Protein AF-A0A2I0FF24-F1 (afdb_monomer_lite)

Foldseek 3Di:
DADDDPFAWDFQQKAQDPVCVVVLQVVCQVFKDALPFGWHWDQDPSRKIWTAGPVRDTQKIKDWTWDGDPSGTDIDIDMDGPAQMDGDDDCPPDQWHDDPQKIWGWTFIWIAGPVGDIDPGTDTDIDIDRHKDDWDFAPQPDDDDDPVPQVPHDDDGDGDTDCIRHDDDDD

Sequence (171 aa):
MIQAGEDRLVPDSIVIDPALQAALIAELQAELTSGGEALTFTVDGSGNLIGTLPSGVVAVTVSLSGEQQGQDVKVMVTITQNVPLDHNGTSDGGYVTFEGDNVHINVPVQATDTDGDDLDAPANVDITITDGANLSFGTDSGVTINESTDENKAIEGQIPLNVGSDEIASI

Radius of gyration: 23.04 Å; chains: 1; bounding box: 71×34×56 Å

pLDDT: mean 71.57, std 15.58, range [35.88, 94.12]

Structure (mmCIF, N/CA/C/O backbone):
data_AF-A0A2I0FF24-F1
#
_entry.id   AF-A0A2I0FF24-F1
#
loop_
_atom_site.group_PDB
_atom_site.id
_atom_site.type_symbol
_atom_site.label_atom_id
_atom_site.label_alt_id
_atom_site.label_comp_id
_atom_site.label_asym_id
_atom_site.label_entity_id
_atom_site.label_seq_id
_atom_site.pdbx_PDB_ins_code
_atom_site.Cartn_x
_atom_site.Cartn_y
_atom_site.Cartn_z
_atom_site.occupancy
_atom_site.B_iso_or_equiv
_atom_site.auth_seq_id
_atom_site.auth_comp_id
_atom_site.auth_asym_id
_atom_site.auth_atom_id
_atom_site.pdbx_PDB_model_num
ATOM 1 N N . MET A 1 1 ? 6.032 5.155 -13.859 1.00 61.47 1 MET A N 1
ATOM 2 C CA . MET A 1 1 ? 6.764 4.431 -14.923 1.00 61.47 1 MET A CA 1
ATOM 3 C C . MET A 1 1 ? 8.202 4.360 -14.474 1.00 61.47 1 MET A C 1
ATOM 5 O O . MET A 1 1 ? 8.694 5.377 -14.001 1.00 61.47 1 MET A O 1
ATOM 9 N N . ILE A 1 2 ? 8.818 3.187 -14.558 1.00 68.75 2 ILE A N 1
ATOM 10 C CA . ILE A 1 2 ? 10.237 2.999 -14.267 1.00 68.75 2 ILE A CA 1
ATOM 11 C C . ILE A 1 2 ? 10.975 3.062 -15.598 1.00 68.75 2 ILE A C 1
ATOM 13 O O . ILE A 1 2 ? 10.619 2.334 -16.527 1.00 68.75 2 ILE A O 1
ATOM 17 N N . GLN A 1 3 ? 11.946 3.966 -15.691 1.00 69.75 3 GLN A N 1
ATOM 18 C CA . GLN A 1 3 ? 12.759 4.121 -16.891 1.00 69.75 3 GLN A CA 1
ATOM 19 C C . GLN A 1 3 ? 13.904 3.119 -16.876 1.00 69.75 3 GLN A C 1
ATOM 21 O O . GLN A 1 3 ? 14.564 2.954 -15.851 1.00 69.75 3 GLN A O 1
ATOM 26 N N . ALA A 1 4 ? 14.123 2.469 -18.013 1.00 65.12 4 ALA A N 1
ATOM 27 C CA . ALA A 1 4 ? 15.299 1.644 -18.226 1.00 65.12 4 ALA A CA 1
ATOM 28 C C . ALA A 1 4 ? 16.573 2.498 -18.245 1.00 65.12 4 ALA A C 1
ATOM 30 O O . ALA A 1 4 ? 16.565 3.632 -18.733 1.00 65.12 4 ALA A O 1
ATOM 31 N N . GLY A 1 5 ? 17.656 1.931 -17.713 1.00 70.00 5 GLY A N 1
ATOM 32 C CA . GLY A 1 5 ? 19.000 2.489 -17.811 1.00 70.00 5 GLY A CA 1
ATOM 33 C C . GLY A 1 5 ? 19.616 2.180 -19.174 1.00 70.00 5 GLY A C 1
ATOM 34 O O . GLY A 1 5 ? 19.176 2.705 -20.199 1.00 70.00 5 GLY A O 1
ATOM 35 N N . GLU A 1 6 ? 20.648 1.337 -19.179 1.00 69.12 6 GLU A N 1
ATOM 36 C CA . GLU A 1 6 ? 21.279 0.861 -20.416 1.00 69.12 6 GLU A CA 1
ATOM 37 C C . GLU A 1 6 ? 20.468 -0.263 -21.079 1.00 69.12 6 GLU A C 1
ATOM 39 O O . GLU A 1 6 ? 20.303 -0.247 -22.303 1.00 69.12 6 GLU A O 1
ATOM 44 N N . ASP A 1 7 ? 19.881 -1.157 -20.278 1.00 73.75 7 ASP A N 1
ATOM 45 C CA . ASP A 1 7 ? 19.177 -2.346 -20.748 1.00 73.75 7 ASP A CA 1
ATOM 46 C C . ASP A 1 7 ? 17.677 -2.352 -20.433 1.00 73.75 7 ASP A C 1
ATOM 48 O O . ASP A 1 7 ? 17.155 -1.627 -19.582 1.00 73.75 7 ASP A O 1
ATOM 52 N N . ARG A 1 8 ? 16.938 -3.171 -21.193 1.00 81.69 8 ARG A N 1
ATOM 53 C CA . ARG A 1 8 ? 15.482 -3.279 -21.059 1.00 81.69 8 ARG A CA 1
ATOM 54 C C . ARG A 1 8 ? 15.127 -3.903 -19.712 1.00 81.69 8 ARG A C 1
ATOM 56 O O . ARG A 1 8 ? 15.538 -5.021 -19.422 1.00 81.69 8 ARG A O 1
ATOM 63 N N . LEU A 1 9 ? 14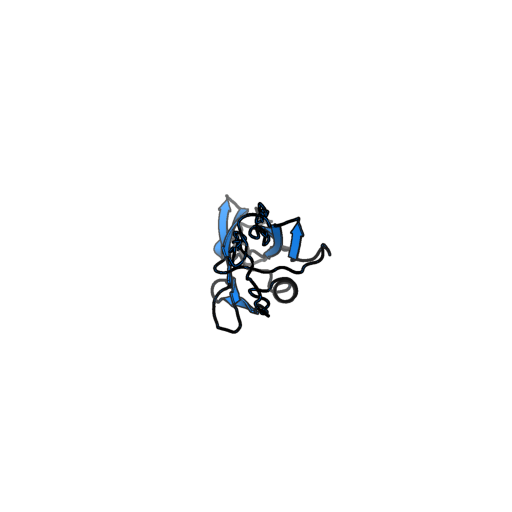.221 -3.258 -18.985 1.00 78.75 9 LEU A N 1
ATOM 64 C CA . LEU A 1 9 ? 13.674 -3.785 -17.739 1.00 78.75 9 LEU A CA 1
ATOM 65 C C . LEU A 1 9 ? 12.766 -4.993 -17.976 1.00 78.75 9 LEU A C 1
ATOM 67 O O . LEU A 1 9 ? 11.959 -5.001 -18.912 1.00 78.75 9 LEU A O 1
ATOM 71 N N . VAL A 1 10 ? 12.871 -5.992 -17.100 1.00 83.00 10 VAL A N 1
ATOM 72 C CA . VAL A 1 10 ? 12.019 -7.184 -17.098 1.00 83.00 10 VAL A CA 1
ATOM 73 C C . VAL A 1 10 ? 10.757 -6.894 -16.270 1.00 83.00 10 VAL A C 1
ATOM 75 O O . VAL A 1 10 ? 10.855 -6.599 -15.087 1.00 83.00 10 VAL A O 1
ATOM 78 N N . PRO A 1 11 ? 9.539 -6.975 -16.832 1.00 76.44 11 PRO A N 1
ATOM 79 C CA . PRO A 1 11 ? 8.320 -6.651 -16.084 1.00 76.44 11 PRO A CA 1
ATOM 80 C C . PRO A 1 11 ? 8.061 -7.573 -14.884 1.00 76.44 11 PRO A C 1
ATOM 82 O O . PRO A 1 11 ? 7.513 -7.136 -13.876 1.00 76.44 11 PRO A O 1
ATOM 85 N N . ASP A 1 12 ? 8.477 -8.835 -14.995 1.00 81.00 12 ASP A N 1
ATOM 86 C CA . ASP A 1 12 ? 8.270 -9.863 -13.971 1.00 81.00 12 ASP A CA 1
ATOM 87 C C . ASP A 1 12 ? 9.320 -9.813 -12.844 1.00 81.00 12 ASP A C 1
ATOM 89 O O . ASP A 1 12 ? 9.218 -10.579 -11.888 1.00 81.00 12 ASP A O 1
ATOM 93 N N . SER A 1 13 ? 10.334 -8.940 -12.940 1.00 82.12 13 SER A N 1
ATOM 94 C CA . SER A 1 13 ? 11.350 -8.757 -11.890 1.00 82.12 13 SER A CA 1
ATOM 95 C C . SER A 1 13 ? 10.967 -7.688 -10.863 1.00 82.12 13 SER A C 1
ATOM 97 O O . SER A 1 13 ? 11.731 -7.441 -9.933 1.00 82.12 13 SER A O 1
ATOM 99 N N . ILE A 1 14 ? 9.792 -7.057 -11.002 1.00 80.62 14 ILE A N 1
ATOM 100 C CA . ILE A 1 14 ? 9.340 -6.039 -10.051 1.00 80.62 14 ILE A CA 1
ATOM 101 C C . ILE A 1 14 ? 9.086 -6.667 -8.688 1.00 80.62 14 ILE A C 1
ATOM 103 O O . ILE A 1 14 ? 8.220 -7.528 -8.530 1.00 80.62 14 ILE A O 1
ATOM 107 N N . VAL A 1 15 ? 9.795 -6.155 -7.692 1.00 83.81 15 VAL A N 1
ATOM 108 C CA . VAL A 1 15 ? 9.656 -6.547 -6.291 1.00 83.81 15 VAL A CA 1
ATOM 109 C C . VAL A 1 15 ? 9.713 -5.317 -5.395 1.00 83.81 15 VAL A C 1
ATOM 111 O O . VAL A 1 15 ? 10.248 -4.277 -5.777 1.00 83.81 15 VAL A O 1
ATOM 114 N N . ILE A 1 16 ? 9.169 -5.427 -4.184 1.00 84.69 16 ILE A N 1
ATOM 115 C CA . ILE A 1 16 ? 9.439 -4.442 -3.130 1.00 84.69 16 ILE A CA 1
ATOM 116 C C . ILE A 1 16 ? 10.934 -4.502 -2.828 1.00 84.69 16 ILE A C 1
ATOM 118 O O . ILE A 1 16 ? 11.475 -5.599 -2.694 1.00 84.69 16 ILE A O 1
ATOM 122 N N . ASP A 1 17 ? 11.587 -3.344 -2.724 1.00 85.31 17 ASP A N 1
ATOM 123 C CA . ASP A 1 17 ? 13.018 -3.268 -2.436 1.00 85.31 17 ASP A CA 1
ATOM 124 C C . ASP A 1 17 ? 13.340 -4.062 -1.151 1.00 85.31 17 ASP A C 1
ATOM 126 O O . ASP A 1 17 ? 12.914 -3.655 -0.062 1.00 85.31 17 ASP A O 1
ATOM 130 N N . PRO A 1 18 ? 14.100 -5.172 -1.232 1.00 84.38 18 PRO A N 1
ATOM 131 C CA . PRO A 1 18 ? 14.398 -6.008 -0.073 1.00 84.38 18 PRO A CA 1
ATOM 132 C C . PRO A 1 18 ? 15.144 -5.267 1.045 1.00 84.38 18 PRO A C 1
ATOM 134 O O . PRO A 1 18 ? 15.034 -5.650 2.213 1.00 84.38 18 PRO A O 1
ATOM 137 N N . ALA A 1 19 ? 15.895 -4.209 0.717 1.00 86.25 19 ALA A N 1
ATOM 138 C CA . ALA A 1 19 ? 16.613 -3.396 1.694 1.00 86.25 19 ALA A CA 1
ATOM 139 C C . ALA A 1 19 ? 15.673 -2.487 2.499 1.00 86.25 19 ALA A C 1
ATOM 141 O O . ALA A 1 19 ? 15.955 -2.185 3.661 1.00 86.25 19 ALA A O 1
ATOM 142 N N . LEU A 1 20 ? 14.552 -2.071 1.904 1.00 85.88 20 LEU A N 1
ATOM 143 C CA . LEU A 1 20 ? 13.587 -1.144 2.505 1.00 85.88 20 LEU A CA 1
ATOM 144 C C . LEU A 1 20 ? 12.296 -1.833 2.966 1.00 85.88 20 LEU A C 1
ATOM 146 O O . LEU A 1 20 ? 11.566 -1.277 3.786 1.00 85.88 20 LEU A O 1
ATOM 150 N N . GLN A 1 21 ? 12.049 -3.070 2.528 1.00 88.31 21 GLN A N 1
ATOM 151 C CA . GLN A 1 21 ? 10.865 -3.864 2.857 1.00 88.31 21 GLN A CA 1
ATOM 152 C C . GLN A 1 21 ? 10.606 -3.945 4.366 1.00 88.31 21 GLN A C 1
ATOM 154 O O . GLN A 1 21 ? 9.472 -3.787 4.809 1.00 88.31 21 GLN A O 1
ATOM 159 N N . ALA A 1 22 ? 11.643 -4.186 5.173 1.00 89.12 22 ALA A N 1
ATOM 160 C CA . ALA A 1 22 ? 11.487 -4.295 6.623 1.00 89.12 22 ALA A CA 1
ATOM 161 C C . ALA A 1 22 ? 11.055 -2.967 7.267 1.00 89.12 22 ALA A C 1
ATOM 163 O O . ALA A 1 22 ? 10.269 -2.978 8.211 1.00 89.12 22 ALA A O 1
ATOM 164 N N . ALA A 1 23 ? 11.546 -1.837 6.749 1.00 88.50 23 ALA A N 1
ATOM 165 C CA . ALA A 1 23 ? 11.169 -0.512 7.227 1.00 88.50 23 ALA A CA 1
ATOM 166 C C . ALA A 1 23 ? 9.728 -0.170 6.822 1.00 88.50 23 ALA A C 1
ATOM 168 O O . ALA A 1 23 ? 8.952 0.251 7.674 1.00 88.50 23 ALA A O 1
ATOM 169 N N . LEU A 1 24 ? 9.351 -0.457 5.571 1.00 87.00 24 LEU A N 1
ATOM 170 C CA . LEU A 1 24 ? 7.977 -0.316 5.084 1.00 87.00 24 LEU A CA 1
ATOM 171 C C . LEU A 1 24 ? 6.992 -1.139 5.931 1.00 87.00 24 LEU A C 1
ATOM 173 O O . LEU A 1 24 ? 5.985 -0.614 6.389 1.00 87.00 24 LEU A O 1
ATOM 177 N N . ILE A 1 25 ? 7.289 -2.421 6.173 1.00 90.69 25 ILE A N 1
ATOM 178 C CA . ILE A 1 25 ? 6.443 -3.304 6.994 1.00 90.69 25 ILE A CA 1
ATOM 179 C C . ILE A 1 25 ? 6.329 -2.780 8.426 1.00 90.69 25 ILE A C 1
ATOM 181 O O . ILE A 1 25 ? 5.233 -2.765 8.982 1.00 90.69 25 ILE A O 1
ATOM 185 N N . ALA A 1 26 ? 7.442 -2.362 9.033 1.00 89.19 26 ALA A N 1
ATOM 186 C CA . ALA A 1 26 ? 7.432 -1.840 10.396 1.00 89.19 26 ALA A CA 1
ATOM 187 C C . ALA A 1 26 ? 6.550 -0.591 10.519 1.00 89.19 26 ALA A C 1
ATOM 189 O O . ALA A 1 26 ? 5.820 -0.464 11.498 1.00 89.19 26 ALA A O 1
ATOM 190 N N . GLU A 1 27 ? 6.593 0.290 9.521 1.00 87.38 27 GLU A N 1
ATOM 191 C CA . GLU A 1 27 ? 5.770 1.494 9.485 1.00 87.38 27 GLU A CA 1
ATOM 192 C C . GLU A 1 27 ? 4.291 1.168 9.258 1.00 87.38 27 GLU A C 1
ATOM 194 O O . GLU A 1 27 ? 3.448 1.591 10.039 1.00 87.38 27 GLU A O 1
ATOM 199 N N . LEU A 1 28 ? 3.962 0.308 8.290 1.00 86.88 28 LEU A N 1
ATOM 200 C CA . LEU A 1 28 ? 2.582 -0.143 8.063 1.00 86.88 28 LEU A CA 1
ATOM 201 C C . LEU A 1 28 ? 1.954 -0.769 9.313 1.00 86.88 28 LEU A C 1
ATOM 203 O O . LEU A 1 28 ? 0.797 -0.510 9.615 1.00 86.88 28 LEU A O 1
ATOM 207 N N . GLN A 1 29 ? 2.716 -1.569 10.059 1.00 89.56 29 GLN A N 1
ATOM 208 C CA . GLN A 1 29 ? 2.248 -2.176 11.308 1.00 89.56 29 GLN A CA 1
ATOM 209 C C . GLN A 1 29 ? 2.091 -1.177 12.461 1.00 89.56 29 GLN A C 1
ATOM 211 O O . GLN A 1 29 ? 1.363 -1.464 13.409 1.00 89.56 29 GLN A O 1
ATOM 216 N N . ALA A 1 30 ? 2.815 -0.057 12.433 1.00 85.25 30 ALA A N 1
ATOM 217 C CA . ALA A 1 30 ? 2.710 0.989 13.446 1.00 85.25 30 ALA A CA 1
ATOM 218 C C . ALA A 1 30 ? 1.537 1.940 13.164 1.00 85.25 30 ALA A C 1
ATOM 220 O O . ALA A 1 30 ? 0.901 2.432 14.096 1.00 85.25 30 ALA A O 1
ATOM 221 N N . GLU A 1 31 ? 1.255 2.173 11.883 1.00 83.19 31 GLU A N 1
ATOM 222 C CA . GLU A 1 31 ? 0.345 3.220 11.422 1.00 83.19 31 GLU A CA 1
ATOM 223 C C . GLU A 1 31 ? -1.051 2.696 11.042 1.00 83.19 31 GLU A C 1
ATOM 225 O O . GLU A 1 31 ? -2.016 3.465 11.073 1.00 83.19 31 GLU A O 1
ATOM 230 N N . LEU A 1 32 ? -1.177 1.400 10.717 1.00 82.75 32 LEU A N 1
ATOM 231 C CA . LEU A 1 32 ? -2.430 0.764 10.299 1.00 82.75 32 LEU A CA 1
ATOM 232 C C . LEU A 1 32 ? -2.883 -0.332 11.270 1.00 82.75 32 LEU A C 1
ATOM 234 O O . LEU A 1 32 ? -2.171 -1.304 11.543 1.00 82.75 32 LEU A O 1
ATOM 238 N N . THR A 1 33 ? -4.128 -0.214 11.716 1.00 85.00 33 THR A N 1
ATOM 239 C CA . THR A 1 33 ? -4.857 -1.219 12.495 1.00 85.00 33 THR A CA 1
ATOM 240 C C . THR A 1 33 ? -6.175 -1.559 11.805 1.00 85.00 33 THR A C 1
ATOM 242 O O . THR A 1 33 ? -6.483 -1.061 10.724 1.00 85.00 33 THR A O 1
ATOM 245 N N . SER A 1 34 ? -6.943 -2.477 12.377 1.00 84.75 34 SER A N 1
ATOM 246 C CA . SER A 1 34 ? -8.303 -2.765 11.927 1.00 84.75 34 SER A CA 1
ATOM 247 C C . SER A 1 34 ? -9.132 -3.236 13.112 1.00 84.75 34 SER A C 1
ATOM 249 O O . SER A 1 34 ? -8.741 -4.190 13.788 1.00 84.75 34 SER A O 1
ATOM 251 N N . GLY A 1 35 ? -10.235 -2.549 13.410 1.00 78.50 35 GLY A N 1
ATOM 252 C CA . GLY A 1 35 ? -11.039 -2.856 14.594 1.00 78.50 35 GLY A CA 1
ATOM 253 C C . GLY A 1 35 ? -10.299 -2.623 15.913 1.00 78.50 35 GLY A C 1
ATOM 254 O O . GLY A 1 35 ? -10.579 -3.286 16.912 1.00 78.50 35 GLY A O 1
ATOM 255 N N . GLY A 1 36 ? -9.293 -1.744 15.916 1.00 80.62 36 GLY A N 1
ATOM 256 C CA . GLY A 1 36 ? -8.373 -1.535 17.037 1.00 80.62 36 GLY A CA 1
ATOM 257 C C . GLY A 1 36 ? -7.335 -2.647 17.239 1.00 80.62 36 GLY A C 1
ATOM 258 O O . GLY A 1 36 ? -6.525 -2.561 18.165 1.00 80.62 36 GLY A O 1
ATOM 259 N N . GLU A 1 37 ? -7.318 -3.674 16.387 1.00 85.44 37 GLU A N 1
ATOM 260 C CA . GLU A 1 37 ? -6.340 -4.760 16.428 1.00 85.44 37 GLU A CA 1
ATOM 261 C C . GLU A 1 37 ? -5.148 -4.459 15.509 1.00 85.44 37 GLU A C 1
ATOM 263 O O . GLU A 1 37 ? -5.292 -3.968 14.386 1.00 85.44 37 GLU A O 1
ATOM 268 N N . ALA A 1 38 ? -3.944 -4.802 15.972 1.00 88.88 38 ALA A N 1
ATOM 269 C CA . ALA A 1 38 ? -2.727 -4.625 15.189 1.00 88.88 38 ALA A CA 1
ATOM 270 C C . ALA A 1 38 ? -2.699 -5.573 13.981 1.00 88.88 38 ALA A C 1
ATOM 272 O O . ALA A 1 38 ? -2.870 -6.790 14.116 1.00 88.88 38 ALA A O 1
ATOM 273 N N . LEU A 1 39 ? -2.416 -5.021 12.804 1.00 90.12 39 LEU A N 1
ATOM 274 C CA . LEU A 1 39 ? -2.192 -5.807 11.599 1.00 90.12 39 LEU A CA 1
ATOM 275 C C . LEU A 1 39 ? -0.759 -6.334 11.569 1.00 90.12 39 LEU A C 1
ATOM 277 O O . LEU A 1 39 ? 0.185 -5.671 11.988 1.00 90.12 39 LEU A O 1
ATOM 281 N N . THR A 1 40 ? -0.587 -7.542 11.043 1.00 94.12 40 THR A N 1
ATOM 282 C CA . THR A 1 40 ? 0.724 -8.095 10.692 1.00 94.12 40 THR A CA 1
ATOM 283 C C . THR A 1 40 ? 0.890 -8.021 9.187 1.00 94.12 40 THR A C 1
ATOM 285 O O . THR A 1 40 ? 0.057 -8.561 8.461 1.00 94.12 40 THR A O 1
ATOM 288 N N . PHE A 1 41 ? 1.958 -7.382 8.719 1.00 93.12 41 PHE A N 1
ATOM 289 C CA . PHE A 1 41 ? 2.238 -7.247 7.294 1.00 93.12 41 PHE A CA 1
ATOM 290 C C . PHE A 1 41 ? 3.346 -8.208 6.871 1.00 93.12 41 PHE A C 1
ATOM 292 O O . PHE A 1 41 ? 4.385 -8.326 7.520 1.00 93.12 41 PHE A O 1
ATOM 299 N N . THR A 1 42 ? 3.129 -8.906 5.762 1.00 92.62 42 THR A N 1
ATOM 300 C CA . THR A 1 42 ? 4.096 -9.849 5.188 1.00 92.62 42 THR A CA 1
ATOM 301 C C . THR A 1 42 ? 4.106 -9.743 3.673 1.00 92.62 42 THR A C 1
ATOM 303 O O . THR A 1 42 ? 3.116 -9.329 3.080 1.00 92.62 42 THR A O 1
ATOM 306 N N . VAL A 1 43 ? 5.218 -10.119 3.043 1.00 90.69 43 VAL A N 1
ATOM 307 C CA . VAL A 1 43 ? 5.276 -10.298 1.589 1.00 90.69 43 VAL A CA 1
ATOM 308 C C . VAL A 1 43 ? 5.137 -11.788 1.292 1.00 90.69 43 VAL A C 1
ATOM 310 O O . VAL A 1 43 ? 5.876 -12.598 1.857 1.00 90.69 43 VAL A O 1
ATOM 313 N N . ASP A 1 44 ? 4.163 -12.158 0.465 1.00 90.12 44 ASP A N 1
ATOM 314 C CA . ASP A 1 44 ? 3.913 -13.548 0.091 1.00 90.12 44 ASP A CA 1
ATOM 315 C C . ASP A 1 44 ? 4.933 -14.068 -0.940 1.00 90.12 44 ASP A C 1
ATOM 317 O O . ASP A 1 44 ? 5.783 -13.340 -1.452 1.00 90.12 44 ASP A O 1
ATOM 321 N N . GLY A 1 45 ? 4.846 -15.358 -1.277 1.00 84.44 45 GLY A N 1
ATOM 322 C CA . GLY A 1 45 ? 5.735 -15.976 -2.269 1.00 84.44 45 GLY A CA 1
ATOM 323 C C . GLY A 1 45 ? 5.576 -15.44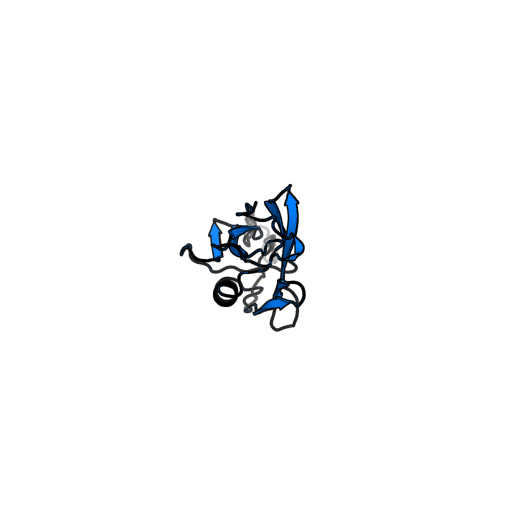8 -3.702 1.00 84.44 45 GLY A C 1
ATOM 324 O O . GLY A 1 45 ? 6.356 -15.840 -4.565 1.00 84.44 45 GLY A O 1
ATOM 325 N N . SER A 1 46 ? 4.582 -14.593 -3.953 1.00 84.69 46 SER A N 1
ATOM 326 C CA . SER A 1 46 ? 4.334 -13.935 -5.239 1.00 84.69 46 SER A CA 1
ATOM 327 C C . SER A 1 46 ? 4.762 -12.461 -5.232 1.00 84.69 46 SER A C 1
ATOM 329 O O . SER A 1 46 ? 4.578 -11.788 -6.239 1.00 84.69 46 SER A O 1
ATOM 331 N N . GLY A 1 47 ? 5.307 -11.948 -4.121 1.00 84.00 47 GLY A N 1
ATOM 332 C CA . GLY A 1 47 ? 5.701 -10.544 -3.982 1.00 84.00 47 GLY A CA 1
ATOM 333 C C . GLY A 1 47 ? 4.567 -9.600 -3.564 1.00 84.00 47 GLY A C 1
ATOM 334 O O . GLY A 1 47 ? 4.765 -8.386 -3.564 1.00 84.00 47 GLY A O 1
ATOM 335 N N . ASN A 1 48 ? 3.394 -10.122 -3.190 1.00 88.00 48 ASN A N 1
ATOM 336 C CA . ASN A 1 48 ? 2.282 -9.305 -2.707 1.00 88.00 48 ASN A CA 1
ATOM 337 C C . ASN A 1 48 ? 2.464 -8.973 -1.229 1.00 88.00 48 ASN A C 1
ATOM 339 O O . ASN A 1 48 ? 2.756 -9.855 -0.424 1.00 88.00 48 ASN A O 1
ATOM 343 N N . LEU A 1 49 ? 2.203 -7.727 -0.855 1.00 88.62 49 LEU A N 1
ATOM 344 C CA . LEU A 1 49 ? 2.167 -7.286 0.532 1.00 88.62 49 LEU A CA 1
ATOM 345 C C . LEU A 1 49 ? 0.766 -7.538 1.109 1.00 88.62 49 LEU A C 1
ATOM 347 O O . LEU A 1 49 ? -0.225 -6.986 0.635 1.00 88.62 49 LEU A O 1
ATOM 351 N N . ILE A 1 50 ? 0.685 -8.375 2.138 1.00 92.31 50 ILE A N 1
ATOM 352 C CA . ILE A 1 50 ? -0.558 -8.815 2.775 1.00 92.31 50 ILE A CA 1
ATOM 353 C C . ILE A 1 50 ? -0.553 -8.370 4.235 1.00 92.31 50 ILE A C 1
ATOM 355 O O . ILE A 1 50 ? 0.333 -8.760 4.996 1.00 92.31 50 ILE A O 1
ATOM 359 N N . GLY A 1 51 ? -1.559 -7.584 4.621 1.00 91.50 51 GLY A N 1
ATOM 360 C CA . GLY A 1 51 ? -1.870 -7.240 6.005 1.00 91.50 51 GLY A CA 1
ATOM 361 C C . GLY A 1 51 ? -2.941 -8.176 6.562 1.00 91.50 51 GLY A C 1
ATOM 362 O O . GLY A 1 51 ? -4.032 -8.273 5.999 1.00 91.50 51 GLY A O 1
ATOM 363 N N . THR A 1 52 ? -2.647 -8.870 7.661 1.00 93.69 52 THR A N 1
ATOM 364 C CA . THR A 1 52 ? -3.552 -9.837 8.301 1.00 93.69 52 THR A CA 1
ATOM 365 C C . THR A 1 52 ? -3.815 -9.500 9.760 1.00 93.69 52 THR A C 1
ATOM 367 O O . THR A 1 52 ? -2.891 -9.149 10.493 1.00 93.69 52 THR A O 1
ATOM 370 N N . LEU A 1 53 ? -5.055 -9.698 10.193 1.00 91.62 53 LEU A N 1
ATOM 371 C CA . LEU A 1 53 ? -5.452 -9.658 11.597 1.00 91.62 53 LEU A CA 1
ATOM 372 C C . LEU A 1 53 ? -4.922 -10.885 12.366 1.00 91.62 53 LEU A C 1
ATOM 374 O O . LEU A 1 53 ? -4.711 -11.941 11.759 1.00 91.62 53 LEU A O 1
ATOM 378 N N . PRO A 1 54 ? -4.803 -10.819 13.708 1.00 91.75 54 PRO A N 1
ATOM 379 C CA . PRO A 1 54 ? -4.424 -11.965 14.546 1.00 91.75 54 PRO A CA 1
ATOM 380 C C . PRO A 1 54 ? -5.358 -13.178 14.401 1.00 91.75 54 PRO A C 1
ATOM 382 O O . PRO A 1 54 ? -4.957 -14.319 14.630 1.00 91.75 54 PRO A O 1
ATOM 385 N N . SER A 1 55 ? -6.604 -12.940 13.983 1.00 90.44 55 SER A N 1
ATOM 386 C CA . SER A 1 55 ? -7.594 -13.970 13.650 1.00 90.44 55 SER A CA 1
ATOM 387 C C . SER A 1 55 ? -7.263 -14.765 12.376 1.00 90.44 55 SER A C 1
ATOM 389 O O . SER A 1 55 ? -7.891 -15.793 12.119 1.00 90.44 55 SER A O 1
ATOM 391 N N . GLY A 1 56 ? -6.297 -14.302 11.575 1.00 90.25 56 GLY A N 1
ATOM 392 C CA . GLY A 1 56 ? -5.939 -14.851 10.266 1.00 90.25 56 GLY A CA 1
ATOM 393 C C . GLY A 1 56 ? -6.750 -14.277 9.099 1.00 90.25 56 GLY A C 1
ATOM 394 O O . GLY A 1 56 ? -6.568 -14.711 7.963 1.00 90.25 56 GLY A O 1
ATOM 395 N N . VAL A 1 57 ? -7.644 -13.315 9.352 1.00 90.06 57 VAL A N 1
ATOM 396 C CA . VAL A 1 57 ? -8.382 -12.608 8.295 1.00 90.06 57 VAL A CA 1
ATOM 397 C C . VAL A 1 57 ? -7.435 -11.656 7.565 1.00 90.06 57 VAL A C 1
ATOM 399 O O . VAL A 1 57 ? -6.728 -10.871 8.193 1.00 90.06 57 VAL A O 1
ATOM 402 N N . VAL A 1 58 ? -7.431 -11.715 6.233 1.00 89.12 58 VAL A N 1
ATOM 403 C CA . VAL A 1 58 ? -6.717 -10.745 5.394 1.00 89.12 58 VAL A CA 1
ATOM 404 C C . VAL A 1 58 ? -7.487 -9.436 5.425 1.00 89.12 58 VAL A C 1
ATOM 406 O O . VAL A 1 58 ? -8.662 -9.415 5.068 1.00 89.12 58 VAL A O 1
ATOM 409 N N . ALA A 1 59 ? -6.828 -8.370 5.867 1.00 85.19 59 ALA A N 1
ATOM 410 C CA . ALA A 1 59 ? -7.412 -7.044 5.967 1.00 85.19 59 ALA A CA 1
ATOM 411 C C . ALA A 1 59 ? -7.163 -6.215 4.706 1.00 85.19 59 ALA A C 1
ATOM 413 O O . ALA A 1 59 ? -8.072 -5.573 4.180 1.00 85.19 59 ALA A O 1
ATOM 414 N N . VAL A 1 60 ? -5.934 -6.279 4.193 1.00 83.56 60 VAL A N 1
ATOM 415 C CA . VAL A 1 60 ? -5.512 -5.573 2.986 1.00 83.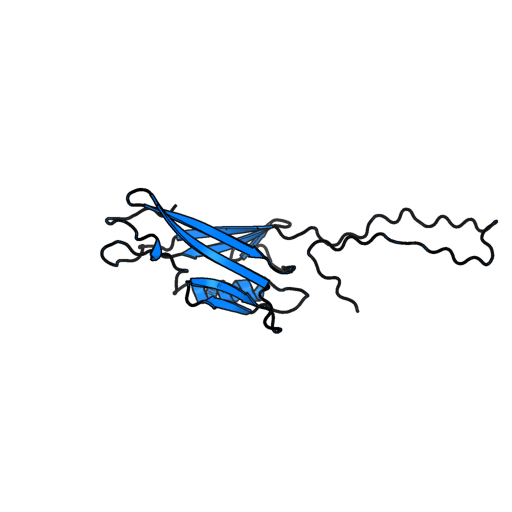56 60 VAL A CA 1
ATOM 416 C C . VAL A 1 60 ? -4.513 -6.418 2.207 1.00 83.56 60 VAL A C 1
ATOM 418 O O . VAL A 1 60 ? -3.680 -7.116 2.784 1.00 83.56 60 VAL A O 1
ATOM 421 N N . THR A 1 61 ? -4.601 -6.364 0.884 1.00 84.81 61 THR A N 1
ATOM 422 C CA . THR A 1 61 ? -3.637 -6.969 -0.038 1.00 84.81 61 THR A CA 1
ATOM 423 C C . THR A 1 61 ? -3.199 -5.931 -1.054 1.00 84.81 61 THR A C 1
ATOM 425 O O . THR A 1 61 ? -4.040 -5.291 -1.682 1.00 84.81 61 THR A O 1
ATOM 428 N N . VAL A 1 62 ? -1.894 -5.795 -1.246 1.00 82.94 62 VAL A N 1
ATOM 429 C CA . VAL A 1 62 ? -1.269 -4.938 -2.250 1.00 82.94 62 VAL A CA 1
ATOM 430 C C . VAL A 1 62 ? -0.463 -5.826 -3.188 1.00 82.94 62 VAL A C 1
ATOM 432 O O . VAL A 1 62 ? 0.461 -6.516 -2.760 1.00 82.94 62 VAL A O 1
ATOM 435 N N . SER A 1 63 ? -0.805 -5.805 -4.472 1.00 80.81 63 SER A N 1
ATOM 436 C CA . SER A 1 63 ? -0.105 -6.552 -5.516 1.00 80.81 63 SER A CA 1
ATOM 437 C C . SER A 1 63 ? 0.526 -5.605 -6.526 1.00 80.81 63 SER A C 1
ATOM 439 O O . SER A 1 63 ? -0.133 -4.681 -7.019 1.00 80.81 63 SER A O 1
ATOM 441 N N . LEU A 1 64 ? 1.783 -5.875 -6.862 1.00 77.81 64 LEU A N 1
ATOM 442 C CA . LEU A 1 64 ? 2.566 -5.154 -7.858 1.00 77.81 64 LEU A CA 1
ATOM 443 C C . LEU A 1 64 ? 2.612 -5.975 -9.148 1.00 77.81 64 LEU A C 1
ATOM 445 O O . LEU A 1 64 ? 2.735 -7.195 -9.115 1.00 77.81 64 LEU A O 1
ATOM 449 N N . SER A 1 65 ? 2.507 -5.310 -10.293 1.00 74.44 65 SER A N 1
ATOM 450 C CA . SER A 1 65 ? 2.669 -5.952 -11.599 1.00 74.44 65 SER A CA 1
ATOM 451 C C . SER A 1 65 ? 3.346 -5.015 -12.589 1.00 74.44 65 SER A C 1
ATOM 453 O O . SER A 1 65 ? 3.181 -3.798 -12.518 1.00 74.44 65 SER A O 1
ATOM 455 N N . GLY A 1 66 ? 4.123 -5.581 -13.506 1.00 74.94 66 GLY A N 1
ATOM 456 C CA . GLY A 1 66 ? 4.791 -4.848 -14.572 1.00 74.94 66 GLY A CA 1
ATOM 457 C C . GLY A 1 66 ? 4.103 -5.011 -15.915 1.00 74.94 66 GLY A C 1
ATOM 458 O O . GLY A 1 66 ? 3.742 -6.113 -16.313 1.00 74.94 66 GLY A O 1
ATOM 459 N N . GLU A 1 67 ? 4.010 -3.926 -16.672 1.00 74.62 67 GLU A N 1
ATOM 460 C CA . GLU A 1 67 ? 3.716 -3.959 -18.102 1.00 74.62 67 GLU A CA 1
ATOM 461 C C . GLU A 1 67 ? 4.883 -3.351 -18.877 1.00 74.62 67 GLU A C 1
ATOM 463 O O . GLU A 1 67 ? 5.286 -2.212 -18.629 1.00 74.62 67 GLU A O 1
ATOM 468 N N . GLN A 1 68 ? 5.420 -4.095 -19.844 1.00 78.88 68 GLN A N 1
ATOM 469 C CA . GLN A 1 68 ? 6.492 -3.592 -20.699 1.00 78.88 68 GLN A CA 1
ATOM 470 C C . GLN A 1 68 ? 6.011 -2.409 -21.547 1.00 78.88 68 GLN A C 1
ATOM 472 O O . GLN A 1 68 ? 5.012 -2.503 -22.260 1.00 78.88 68 GLN A O 1
ATOM 477 N N . GLN A 1 69 ? 6.789 -1.330 -21.556 1.00 75.25 69 GLN A N 1
ATOM 478 C CA . GLN A 1 69 ? 6.610 -0.167 -22.421 1.00 75.25 69 GLN A CA 1
ATOM 479 C C . GLN A 1 69 ? 7.912 0.116 -23.183 1.00 75.25 69 GLN A C 1
ATOM 481 O O . GLN A 1 69 ? 8.701 0.988 -22.833 1.00 75.25 69 GLN A O 1
ATOM 486 N N . GLY A 1 70 ? 8.164 -0.648 -24.247 1.00 81.62 70 GLY A N 1
ATOM 487 C CA . GLY A 1 70 ? 9.423 -0.551 -24.990 1.00 81.62 70 GLY A CA 1
ATOM 488 C C . GLY A 1 70 ? 10.595 -1.096 -24.171 1.00 81.62 70 GLY A C 1
ATOM 489 O O . GLY A 1 70 ? 10.656 -2.303 -23.950 1.00 81.62 70 GLY A O 1
ATOM 490 N N . GLN A 1 71 ? 11.518 -0.221 -23.760 1.00 79.62 71 GLN A N 1
ATOM 491 C CA . GLN A 1 71 ? 12.608 -0.573 -22.835 1.00 79.62 71 GLN A CA 1
ATOM 492 C C . GLN A 1 71 ? 12.188 -0.410 -21.367 1.00 79.62 71 GLN A C 1
ATOM 494 O O . GLN A 1 71 ? 12.699 -1.108 -20.499 1.00 79.62 71 GLN A O 1
ATOM 499 N N . ASP A 1 72 ? 11.204 0.453 -21.116 1.00 77.06 72 ASP A N 1
ATOM 500 C CA . ASP A 1 72 ? 10.718 0.808 -19.789 1.00 77.06 72 ASP A CA 1
ATOM 501 C C . ASP A 1 72 ? 9.695 -0.209 -19.278 1.00 77.06 72 ASP A C 1
ATOM 503 O O . ASP A 1 72 ? 9.133 -1.005 -20.045 1.00 77.06 72 ASP A O 1
ATOM 507 N N . VAL A 1 73 ? 9.384 -0.126 -17.985 1.00 72.75 73 VAL A N 1
ATOM 508 C CA . VAL A 1 73 ? 8.291 -0.883 -17.371 1.00 72.75 73 VAL A CA 1
ATOM 509 C C . VAL A 1 73 ? 7.325 0.062 -16.665 1.00 72.75 73 VAL A C 1
ATOM 511 O O . VAL A 1 73 ? 7.680 0.924 -15.855 1.00 72.75 73 VAL A O 1
ATOM 514 N N . LYS A 1 74 ? 6.041 -0.103 -16.965 1.00 73.31 74 LYS A N 1
ATOM 515 C CA . LYS A 1 74 ? 4.951 0.535 -16.241 1.00 73.31 74 LYS A CA 1
ATOM 516 C C . LYS A 1 74 ? 4.533 -0.374 -15.091 1.00 73.31 74 LYS A C 1
ATOM 518 O O . LYS A 1 74 ? 3.953 -1.427 -15.316 1.00 73.31 74 LYS A O 1
ATOM 523 N N . VAL A 1 75 ? 4.794 0.069 -13.866 1.00 71.75 75 VAL A N 1
ATOM 524 C CA . VAL A 1 75 ? 4.273 -0.584 -12.661 1.00 71.75 75 VAL A CA 1
ATOM 525 C C . VAL A 1 75 ? 2.782 -0.276 -12.533 1.00 71.75 75 VAL A C 1
ATOM 527 O O . VAL A 1 75 ? 2.376 0.887 -12.608 1.00 71.75 75 VAL A O 1
ATOM 530 N N . MET A 1 76 ? 1.977 -1.313 -12.346 1.00 69.81 76 MET A N 1
ATOM 531 C CA . MET A 1 76 ? 0.590 -1.230 -11.915 1.00 69.81 76 MET A CA 1
ATOM 532 C C . MET A 1 76 ? 0.481 -1.784 -10.503 1.00 69.81 76 MET A C 1
ATOM 534 O O . MET A 1 76 ? 0.979 -2.873 -10.213 1.00 69.81 76 MET A O 1
ATOM 538 N N . VAL A 1 77 ? -0.218 -1.046 -9.649 1.00 73.56 77 VAL A N 1
ATOM 539 C CA . VAL A 1 77 ? -0.546 -1.488 -8.297 1.00 73.56 77 VAL A CA 1
ATOM 540 C C . VAL A 1 77 ? -2.029 -1.779 -8.224 1.00 73.56 77 VAL A C 1
ATOM 542 O O . VAL A 1 77 ? -2.845 -0.993 -8.704 1.00 73.56 77 VAL A O 1
ATOM 545 N N . THR A 1 78 ? -2.375 -2.904 -7.612 1.00 75.31 78 THR A N 1
ATOM 546 C CA . THR A 1 78 ? -3.753 -3.213 -7.233 1.00 75.31 78 THR A CA 1
ATOM 547 C C . THR A 1 78 ? -3.814 -3.377 -5.727 1.00 75.31 78 THR A C 1
ATOM 549 O O . THR A 1 78 ? -3.016 -4.113 -5.152 1.00 75.31 78 THR A O 1
ATOM 552 N N . ILE A 1 79 ? -4.762 -2.688 -5.095 1.00 75.56 79 ILE A N 1
ATOM 553 C CA . ILE A 1 79 ? -5.020 -2.792 -3.661 1.00 75.56 79 ILE A CA 1
ATOM 554 C C . ILE A 1 79 ? -6.415 -3.362 -3.478 1.00 75.56 79 ILE A C 1
ATOM 556 O O . ILE A 1 79 ? -7.367 -2.923 -4.122 1.00 75.56 79 ILE A O 1
ATOM 560 N N . THR A 1 80 ? -6.530 -4.347 -2.600 1.00 78.25 80 THR A N 1
ATOM 561 C CA . THR A 1 80 ? -7.804 -4.912 -2.168 1.00 78.25 80 THR A CA 1
ATOM 562 C C . THR A 1 80 ? -7.900 -4.759 -0.663 1.00 78.25 80 THR A C 1
ATOM 564 O O . THR A 1 80 ? -7.144 -5.391 0.069 1.00 78.25 80 THR A O 1
ATOM 567 N N . GLN A 1 81 ? -8.825 -3.921 -0.209 1.00 81.12 81 GLN A N 1
ATOM 568 C CA . GLN A 1 81 ? -9.208 -3.828 1.192 1.00 81.12 81 GLN A CA 1
ATOM 569 C C . GLN A 1 81 ? -10.390 -4.770 1.433 1.00 81.12 81 GLN A C 1
ATOM 571 O O . GLN A 1 81 ? -11.405 -4.709 0.739 1.00 81.12 81 GLN A O 1
ATOM 576 N N . ASN A 1 82 ? -10.239 -5.676 2.390 1.00 78.75 82 ASN A N 1
ATOM 577 C CA . ASN A 1 82 ? -11.234 -6.691 2.730 1.00 78.75 82 ASN A CA 1
ATOM 578 C C . ASN A 1 82 ? -12.015 -6.346 4.002 1.00 78.75 82 ASN A C 1
ATOM 580 O O . ASN A 1 82 ? -13.119 -6.858 4.184 1.00 78.75 82 ASN A O 1
ATOM 584 N N . VAL A 1 83 ? -11.450 -5.496 4.861 1.00 78.44 83 VAL A N 1
ATOM 585 C CA . VAL A 1 83 ? -12.047 -5.032 6.119 1.00 78.44 83 VAL A CA 1
ATOM 586 C C . VAL A 1 83 ? -11.737 -3.540 6.332 1.00 78.44 83 VAL A C 1
ATOM 588 O O . VAL A 1 83 ? -10.739 -3.055 5.789 1.00 78.44 83 VAL A O 1
ATOM 591 N N . PRO A 1 84 ? -12.560 -2.823 7.118 1.00 76.25 84 PRO A N 1
ATOM 592 C CA . PRO A 1 84 ? -12.201 -1.562 7.774 1.00 76.25 84 PRO A CA 1
ATOM 593 C C . PRO A 1 84 ? -10.730 -1.458 8.169 1.00 76.25 84 PRO A C 1
ATOM 595 O O . PRO A 1 84 ? -10.226 -2.349 8.849 1.00 76.25 84 PRO A O 1
ATOM 598 N N . LEU A 1 85 ? -10.037 -0.403 7.751 1.00 78.00 85 LEU A N 1
ATOM 599 C CA . LEU A 1 85 ? -8.700 -0.103 8.257 1.00 78.00 85 LEU A CA 1
ATOM 600 C C . LEU A 1 85 ? -8.835 1.110 9.159 1.00 78.00 85 LEU A C 1
ATOM 602 O O . LEU A 1 85 ? -9.359 2.119 8.712 1.00 78.00 85 LEU A O 1
ATOM 606 N N . ASP A 1 86 ? -8.346 1.017 10.389 1.00 77.06 86 ASP A N 1
ATOM 607 C CA . ASP A 1 86 ? -8.165 2.210 11.201 1.00 77.06 86 ASP A CA 1
ATOM 608 C C . ASP A 1 86 ? -6.752 2.727 10.973 1.00 77.06 86 ASP A C 1
ATOM 610 O O . ASP A 1 86 ? -5.783 1.968 10.856 1.00 77.06 86 ASP A O 1
ATOM 614 N N . HIS A 1 87 ? -6.632 4.042 10.957 1.00 74.06 87 HIS A N 1
ATOM 615 C CA . HIS A 1 87 ? -5.351 4.698 10.860 1.00 74.06 87 HIS A CA 1
ATOM 616 C C . HIS A 1 87 ? -5.174 5.725 11.972 1.00 74.06 87 HIS A C 1
ATOM 618 O O . HIS A 1 87 ? -6.071 6.502 12.298 1.00 74.06 87 HIS A O 1
ATOM 624 N N . ASN A 1 88 ? -3.983 5.750 12.553 1.00 65.38 88 ASN A N 1
ATOM 625 C CA . ASN A 1 88 ? -3.641 6.643 13.665 1.00 65.38 88 ASN A CA 1
ATOM 626 C C . ASN A 1 88 ? -2.605 7.704 13.253 1.00 65.38 88 ASN A C 1
ATOM 628 O O . ASN A 1 88 ? -2.136 8.485 14.079 1.00 65.38 88 ASN A O 1
ATOM 632 N N . GLY A 1 89 ? -2.225 7.749 11.981 1.00 59.88 89 GLY A N 1
ATOM 633 C CA . GLY A 1 89 ? -0.921 8.299 11.697 1.00 59.88 89 GLY A CA 1
ATOM 634 C C . GLY A 1 89 ? -0.752 9.795 11.775 1.00 59.88 89 GLY A C 1
ATOM 635 O O . GLY A 1 89 ? -1.672 10.604 11.624 1.00 59.88 89 GLY A O 1
ATOM 636 N N . THR A 1 90 ? 0.500 10.153 12.029 1.00 56.91 90 THR A N 1
ATOM 637 C CA . THR A 1 90 ? 0.969 11.528 11.985 1.00 56.91 90 THR A CA 1
ATOM 638 C C . THR A 1 90 ? 1.422 11.852 10.565 1.00 56.91 90 THR A C 1
ATOM 640 O O . THR A 1 90 ? 1.819 10.986 9.791 1.00 56.91 90 THR A O 1
ATOM 643 N N . SER A 1 91 ? 1.394 13.128 10.183 1.00 58.06 91 SER A N 1
ATOM 644 C CA . SER A 1 91 ? 1.895 13.583 8.877 1.00 58.06 91 SER A CA 1
ATOM 645 C C . SER A 1 91 ? 3.435 13.531 8.771 1.00 58.06 91 SER A C 1
ATOM 647 O O . SER A 1 91 ? 4.017 14.284 7.987 1.00 58.06 91 SER A O 1
ATOM 649 N N . ASP A 1 92 ? 4.116 12.703 9.572 1.00 59.03 92 ASP A N 1
ATOM 650 C CA . ASP A 1 92 ? 5.578 12.663 9.706 1.00 59.03 92 ASP A CA 1
ATOM 651 C C . ASP A 1 92 ? 6.245 11.861 8.576 1.00 59.03 92 ASP A C 1
ATOM 653 O O . ASP A 1 92 ? 6.988 10.921 8.815 1.00 59.03 92 ASP A O 1
ATOM 657 N N . GLY A 1 93 ? 6.013 12.269 7.326 1.00 63.81 93 GLY A N 1
ATOM 658 C CA . GLY A 1 93 ? 6.946 12.120 6.196 1.00 63.81 93 GLY A CA 1
ATOM 659 C C . GLY A 1 93 ? 7.635 10.765 5.950 1.00 63.81 93 GLY A C 1
ATOM 660 O O . GLY A 1 93 ? 8.750 10.775 5.421 1.00 63.81 93 GLY A O 1
ATOM 661 N N . GLY A 1 94 ? 7.025 9.641 6.326 1.00 76.00 94 GLY A N 1
ATOM 662 C CA . GLY A 1 94 ? 7.565 8.295 6.136 1.00 76.00 94 GLY A CA 1
ATOM 663 C C . GLY A 1 94 ? 7.017 7.580 4.897 1.00 76.00 94 GLY A C 1
ATOM 664 O O . GLY A 1 94 ? 6.610 8.217 3.921 1.00 76.00 94 GLY A O 1
ATOM 665 N N . TYR A 1 95 ? 7.045 6.247 4.903 1.00 78.81 95 TYR A N 1
ATOM 666 C CA . TYR A 1 95 ? 6.398 5.429 3.878 1.00 78.81 95 TYR A CA 1
ATOM 667 C C . TYR A 1 95 ? 4.877 5.461 3.979 1.00 78.81 95 TYR A C 1
ATOM 669 O O . TYR A 1 95 ? 4.228 5.178 2.981 1.00 78.81 95 TYR A O 1
ATOM 677 N N . VAL A 1 96 ? 4.297 5.788 5.132 1.00 78.00 96 VAL A N 1
ATOM 678 C CA . VAL A 1 96 ? 2.848 5.894 5.313 1.00 78.00 96 VAL A CA 1
ATOM 679 C C . VAL A 1 96 ? 2.518 7.316 5.752 1.00 78.00 96 VAL A C 1
ATOM 681 O O . VAL A 1 96 ? 3.000 7.802 6.768 1.00 78.00 96 VAL A O 1
ATOM 684 N N . THR A 1 97 ? 1.712 8.015 4.960 1.00 77.62 97 THR A N 1
ATOM 685 C CA . THR A 1 97 ? 1.268 9.384 5.244 1.00 77.62 97 THR A CA 1
ATOM 686 C C . THR A 1 97 ? -0.239 9.500 5.077 1.00 77.62 97 THR A C 1
ATOM 688 O O . THR A 1 97 ? -0.872 8.657 4.447 1.00 77.62 97 THR A O 1
ATOM 691 N N . PHE A 1 98 ? -0.826 10.540 5.665 1.00 75.38 98 PHE A N 1
ATOM 692 C CA . PHE A 1 98 ? -2.276 10.687 5.765 1.00 75.38 98 PHE A CA 1
ATOM 693 C C . PHE A 1 98 ? -2.703 12.084 5.317 1.00 75.38 98 PHE A C 1
ATOM 695 O O . PHE A 1 98 ? -2.164 13.087 5.794 1.00 75.38 98 PHE A O 1
ATOM 702 N N . GLU A 1 99 ? -3.683 12.151 4.417 1.00 73.12 99 GLU A N 1
ATOM 703 C CA . GLU A 1 99 ? -4.314 13.390 3.961 1.00 73.12 99 GLU A CA 1
ATOM 704 C C . GLU A 1 99 ? -5.844 13.251 4.001 1.00 73.12 99 GLU A C 1
ATOM 706 O O . GLU A 1 99 ? -6.482 12.779 3.058 1.00 73.12 99 GLU A O 1
ATOM 711 N N . GLY A 1 100 ? -6.448 13.682 5.113 1.00 72.31 100 GLY A N 1
ATOM 712 C CA . GLY A 1 100 ? -7.886 13.526 5.346 1.00 72.31 100 GLY A CA 1
ATOM 713 C C . GLY A 1 100 ? -8.254 12.053 5.494 1.00 72.31 100 GLY A C 1
ATOM 714 O O . GLY A 1 100 ? -7.651 11.366 6.309 1.00 72.31 100 GLY A O 1
ATOM 715 N N . ASP A 1 101 ? -9.196 11.590 4.674 1.00 68.44 101 ASP A N 1
ATOM 716 C CA . ASP A 1 101 ? -9.594 10.180 4.589 1.00 68.44 101 ASP A CA 1
ATOM 717 C C . ASP A 1 101 ? -8.712 9.400 3.586 1.00 68.44 101 ASP A C 1
ATOM 719 O O . ASP A 1 101 ? -9.130 8.383 3.059 1.00 68.44 101 ASP A O 1
ATOM 723 N N . ASN A 1 102 ? -7.526 9.886 3.202 1.00 72.00 102 ASN A N 1
ATOM 724 C CA . ASN A 1 102 ? -6.623 9.146 2.314 1.00 72.00 102 ASN A CA 1
ATOM 725 C C . ASN A 1 102 ? -5.355 8.728 3.051 1.00 72.00 102 ASN A C 1
ATOM 727 O O . ASN A 1 102 ? -4.636 9.560 3.604 1.00 72.00 102 ASN A O 1
ATOM 731 N N . VAL A 1 103 ? -5.045 7.441 2.968 1.00 74.69 103 VAL A N 1
ATOM 732 C CA . VAL A 1 103 ? -3.775 6.847 3.367 1.00 74.69 103 VAL A CA 1
ATOM 733 C C . VAL A 1 103 ? -2.888 6.741 2.132 1.00 74.69 103 VAL A C 1
ATOM 735 O O . VAL A 1 103 ? -3.221 6.047 1.173 1.00 74.69 103 VAL A O 1
ATOM 738 N N . HIS A 1 104 ? -1.746 7.408 2.157 1.00 79.62 104 HIS A N 1
ATOM 739 C CA . HIS A 1 104 ? -0.713 7.335 1.135 1.00 79.62 104 HIS A CA 1
ATOM 740 C C . HIS A 1 104 ? 0.398 6.398 1.597 1.00 79.62 104 HIS A C 1
ATOM 742 O O . HIS A 1 104 ? 1.036 6.649 2.615 1.00 79.62 104 HIS A O 1
ATOM 748 N N . ILE A 1 105 ? 0.647 5.333 0.843 1.00 77.00 105 ILE A N 1
ATOM 749 C CA . ILE A 1 105 ? 1.722 4.376 1.087 1.00 77.00 105 ILE A CA 1
ATOM 750 C C . ILE A 1 105 ? 2.741 4.510 -0.039 1.00 77.00 105 ILE A C 1
ATOM 752 O O . ILE A 1 105 ? 2.482 4.151 -1.183 1.00 77.00 105 ILE A O 1
ATOM 756 N N . ASN A 1 106 ? 3.924 5.003 0.281 1.00 78.44 106 ASN A N 1
ATOM 757 C CA . ASN A 1 106 ? 5.041 5.045 -0.634 1.00 78.44 106 ASN A CA 1
ATOM 758 C C . ASN A 1 106 ? 5.807 3.718 -0.569 1.00 78.44 106 ASN A C 1
ATOM 760 O O . ASN A 1 106 ? 6.506 3.433 0.401 1.00 78.44 106 ASN A O 1
ATOM 764 N N . VAL A 1 107 ? 5.674 2.893 -1.604 1.00 79.19 107 VAL A N 1
ATOM 765 C CA . VAL A 1 107 ? 6.339 1.591 -1.686 1.00 79.19 107 VAL A CA 1
ATOM 766 C C . VAL A 1 107 ? 7.595 1.715 -2.546 1.00 79.19 107 VAL A C 1
ATOM 768 O O . VAL A 1 107 ? 7.476 1.975 -3.747 1.00 79.19 107 VAL A O 1
ATOM 771 N N . PRO A 1 108 ? 8.797 1.508 -1.979 1.00 79.12 108 PRO A N 1
ATOM 772 C CA . PRO A 1 108 ? 10.011 1.406 -2.772 1.00 79.12 108 PRO A CA 1
ATOM 773 C C . PRO A 1 108 ? 10.011 0.077 -3.529 1.00 79.12 108 PRO A C 1
ATOM 775 O O . PRO A 1 108 ? 9.881 -0.996 -2.932 1.00 79.12 108 PRO A O 1
ATOM 778 N N . VAL A 1 109 ? 10.155 0.142 -4.846 1.00 82.19 109 VAL A N 1
ATOM 779 C CA . VAL A 1 109 ? 10.207 -1.021 -5.731 1.00 82.19 109 VAL A CA 1
ATOM 780 C C . VAL A 1 109 ? 11.523 -1.058 -6.492 1.00 82.19 109 VAL A C 1
ATOM 782 O O . VAL A 1 109 ? 12.020 -0.029 -6.952 1.00 82.19 109 VAL A O 1
ATOM 785 N N . GLN A 1 110 ? 12.053 -2.264 -6.654 1.00 82.69 110 GLN A N 1
ATOM 786 C CA . GLN A 1 110 ? 13.169 -2.566 -7.538 1.00 82.69 110 GLN A CA 1
ATOM 787 C C . GLN A 1 110 ? 12.672 -3.304 -8.775 1.00 82.69 110 GLN A C 1
ATOM 789 O O . GLN A 1 110 ? 11.637 -3.973 -8.751 1.00 82.69 110 GLN A O 1
ATOM 794 N N . ALA A 1 111 ? 13.417 -3.155 -9.863 1.00 79.50 111 ALA A N 1
ATOM 795 C CA . ALA A 1 111 ? 13.259 -3.935 -11.075 1.00 79.50 111 ALA A CA 1
ATOM 796 C C . ALA A 1 111 ? 14.649 -4.274 -11.614 1.00 79.5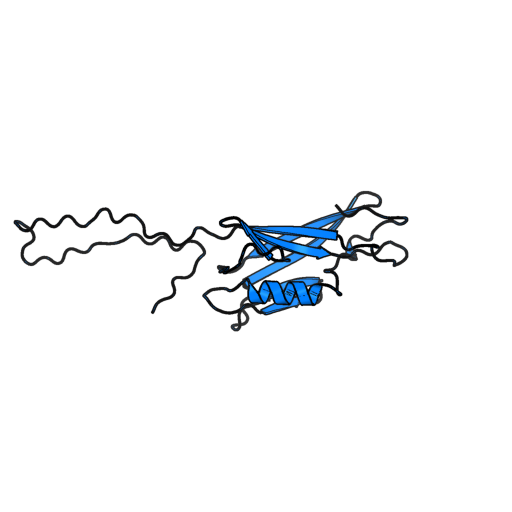0 111 ALA A C 1
ATOM 798 O O . ALA A 1 111 ? 15.573 -3.471 -11.498 1.00 79.50 111 ALA A O 1
ATOM 799 N N . THR A 1 112 ? 14.760 -5.447 -12.214 1.00 80.94 112 THR A N 1
ATOM 800 C CA . THR A 1 112 ? 15.983 -5.955 -12.835 1.00 80.94 112 THR A CA 1
ATOM 801 C C . THR A 1 112 ? 15.870 -5.865 -14.356 1.00 80.94 112 THR A C 1
ATOM 803 O O . THR A 1 112 ? 14.792 -6.129 -14.915 1.00 80.94 112 THR A O 1
ATOM 806 N N . ASP A 1 113 ? 16.954 -5.505 -15.033 1.00 80.44 113 ASP A N 1
ATOM 807 C CA . ASP A 1 113 ? 17.070 -5.526 -16.492 1.00 80.44 113 ASP A CA 1
ATOM 808 C C . ASP A 1 113 ? 17.319 -6.933 -17.070 1.00 80.44 113 ASP A C 1
ATOM 810 O O . ASP A 1 113 ? 17.210 -7.961 -16.394 1.00 80.44 113 ASP A O 1
ATOM 814 N N . THR A 1 114 ? 17.527 -7.005 -18.386 1.00 76.81 114 THR A N 1
ATOM 815 C CA . THR A 1 114 ? 17.673 -8.272 -19.112 1.00 76.81 114 THR A CA 1
ATOM 816 C C . THR A 1 114 ? 18.988 -9.007 -18.859 1.00 76.81 114 THR A C 1
ATOM 818 O O . THR A 1 114 ? 19.051 -10.209 -19.139 1.00 76.81 114 THR A O 1
ATOM 821 N N . ASP A 1 115 ? 20.019 -8.327 -18.379 1.00 76.12 115 ASP A N 1
ATOM 822 C CA . ASP A 1 115 ? 21.333 -8.875 -18.045 1.00 76.12 115 ASP A CA 1
ATOM 823 C C . ASP A 1 115 ? 21.523 -9.121 -16.544 1.00 76.12 115 ASP A C 1
ATOM 825 O O . ASP A 1 115 ? 22.423 -9.881 -16.171 1.00 76.12 115 ASP A O 1
ATOM 829 N N . GLY A 1 116 ? 20.577 -8.668 -15.720 1.00 73.38 116 GLY A N 1
ATOM 830 C CA . GLY A 1 116 ? 20.427 -9.088 -14.331 1.00 73.38 116 GLY A CA 1
ATOM 831 C C . GLY A 1 116 ? 20.820 -8.027 -13.311 1.00 73.38 116 GLY A C 1
ATOM 832 O O . GLY A 1 116 ? 20.921 -8.367 -12.129 1.00 73.38 116 GLY A O 1
ATOM 833 N N . ASP A 1 117 ? 21.025 -6.789 -13.748 1.00 78.44 117 ASP A N 1
ATOM 834 C CA . ASP A 1 117 ? 21.346 -5.660 -12.893 1.00 78.44 117 ASP A CA 1
ATOM 835 C C . ASP A 1 117 ? 20.053 -4.972 -12.421 1.00 78.44 117 ASP A C 1
ATOM 837 O O . ASP A 1 117 ? 19.078 -4.788 -13.157 1.00 78.44 117 ASP A O 1
ATOM 841 N N . ASP A 1 118 ? 20.018 -4.639 -11.131 1.00 79.75 118 ASP A N 1
ATOM 842 C CA . ASP A 1 118 ? 18.916 -3.890 -10.534 1.00 79.75 118 ASP A CA 1
ATOM 843 C C . ASP A 1 118 ? 19.056 -2.391 -10.835 1.00 79.75 118 ASP A C 1
ATOM 845 O O . ASP A 1 118 ? 20.145 -1.890 -11.118 1.00 79.75 118 ASP A O 1
ATOM 849 N N . LEU A 1 119 ? 17.962 -1.637 -10.701 1.00 75.50 119 LEU A N 1
ATOM 850 C CA . LEU A 1 119 ? 18.021 -0.176 -10.780 1.00 75.50 119 LEU A CA 1
ATOM 851 C C . LEU A 1 119 ? 19.029 0.401 -9.771 1.00 75.50 119 LEU A C 1
ATOM 853 O O . LEU A 1 119 ? 19.004 0.054 -8.586 1.00 75.50 119 LEU A O 1
ATOM 857 N N . ASP A 1 120 ? 19.815 1.382 -10.227 1.00 72.12 120 ASP A N 1
ATOM 858 C CA . ASP A 1 120 ? 20.740 2.169 -9.394 1.00 72.12 120 ASP A CA 1
ATOM 859 C C . ASP A 1 120 ? 20.054 2.814 -8.174 1.00 72.12 120 ASP A C 1
ATOM 861 O O . ASP A 1 120 ? 20.683 3.041 -7.137 1.00 72.12 120 ASP A O 1
ATOM 865 N N . ALA A 1 121 ? 18.766 3.145 -8.300 1.00 68.25 121 ALA A N 1
ATOM 866 C CA . ALA A 1 121 ? 17.940 3.652 -7.215 1.00 68.25 121 ALA A CA 1
ATOM 867 C C . ALA A 1 121 ? 16.521 3.064 -7.296 1.00 68.25 121 ALA A C 1
ATOM 869 O O . ALA A 1 121 ? 15.951 3.034 -8.394 1.00 68.25 121 ALA A O 1
ATOM 870 N N . PRO A 1 122 ? 15.922 2.677 -6.153 1.00 71.25 122 PRO A N 1
ATOM 871 C CA . PRO A 1 122 ? 14.561 2.168 -6.128 1.00 71.25 122 PRO A CA 1
ATOM 872 C C . PRO A 1 122 ? 13.572 3.223 -6.604 1.00 71.25 122 PRO A C 1
ATOM 874 O O . PRO A 1 122 ? 13.688 4.418 -6.310 1.00 71.25 122 PRO A O 1
ATOM 877 N N . ALA A 1 123 ? 12.574 2.765 -7.351 1.00 74.00 123 ALA A N 1
ATOM 878 C CA . ALA A 1 123 ? 11.465 3.599 -7.760 1.00 74.00 123 ALA A CA 1
ATOM 879 C C . ALA A 1 123 ? 10.433 3.654 -6.633 1.00 74.00 123 ALA A C 1
ATOM 881 O O . ALA A 1 123 ? 10.055 2.641 -6.060 1.00 74.00 123 ALA A O 1
ATOM 882 N N . ASN A 1 124 ? 9.936 4.846 -6.343 1.00 74.12 124 ASN A N 1
ATOM 883 C CA . ASN A 1 124 ? 8.906 5.046 -5.335 1.00 74.12 124 ASN A CA 1
ATOM 884 C C . ASN A 1 124 ? 7.527 4.985 -5.994 1.00 74.12 124 ASN A C 1
ATOM 886 O O . ASN A 1 124 ? 7.262 5.715 -6.956 1.00 74.12 124 ASN A O 1
ATOM 890 N N . VAL A 1 125 ? 6.659 4.110 -5.493 1.00 72.44 125 VAL A N 1
ATOM 891 C CA . VAL A 1 125 ? 5.284 3.962 -5.970 1.00 72.44 125 VAL A CA 1
ATOM 892 C C . VAL A 1 125 ? 4.333 4.441 -4.886 1.00 72.44 125 VAL A C 1
ATOM 894 O O . VAL A 1 125 ? 4.191 3.791 -3.857 1.00 72.44 125 VAL A O 1
ATOM 897 N N . ASP A 1 126 ? 3.675 5.572 -5.139 1.00 72.19 126 ASP A N 1
ATOM 898 C CA . ASP A 1 126 ? 2.641 6.102 -4.252 1.00 72.19 126 ASP A CA 1
ATOM 899 C C . ASP A 1 126 ? 1.332 5.328 -4.438 1.00 72.19 126 ASP A C 1
ATOM 901 O O . ASP A 1 126 ? 0.830 5.159 -5.556 1.00 72.19 126 ASP A O 1
ATOM 905 N N . ILE A 1 127 ? 0.802 4.839 -3.327 1.00 71.56 127 ILE A N 1
ATOM 906 C CA . ILE A 1 127 ? -0.434 4.078 -3.229 1.00 71.56 127 ILE A CA 1
ATOM 907 C C . ILE A 1 127 ? -1.404 4.884 -2.384 1.00 71.56 127 ILE A C 1
ATOM 909 O O . ILE A 1 127 ? -1.173 5.067 -1.199 1.00 71.56 127 ILE A O 1
ATOM 913 N N . THR A 1 128 ? -2.528 5.293 -2.961 1.00 71.69 128 THR A N 1
ATOM 914 C CA . THR A 1 128 ? -3.602 5.935 -2.199 1.00 71.69 128 THR A CA 1
ATOM 915 C C . THR A 1 128 ? -4.685 4.915 -1.861 1.00 71.69 128 THR A C 1
ATOM 917 O O . THR A 1 128 ? -5.298 4.333 -2.759 1.00 71.69 128 THR A O 1
ATOM 920 N N . ILE A 1 129 ? -4.933 4.712 -0.572 1.00 70.25 129 ILE A N 1
ATOM 921 C CA . ILE A 1 129 ? -6.096 4.003 -0.041 1.00 70.25 129 ILE A CA 1
ATOM 922 C C . ILE A 1 129 ? -7.033 5.067 0.516 1.00 70.25 129 ILE A C 1
ATOM 924 O O . ILE A 1 129 ? -6.664 5.794 1.431 1.00 70.25 129 ILE A O 1
ATOM 928 N N . THR A 1 130 ? -8.232 5.179 -0.042 1.00 66.06 130 THR A N 1
ATOM 929 C CA . THR A 1 130 ? -9.264 6.043 0.533 1.00 66.06 130 THR A CA 1
ATOM 930 C C . THR A 1 130 ? -9.917 5.296 1.688 1.00 66.06 130 THR A C 1
ATOM 932 O O . THR A 1 130 ? -10.592 4.289 1.465 1.00 66.06 130 THR A O 1
ATOM 935 N N 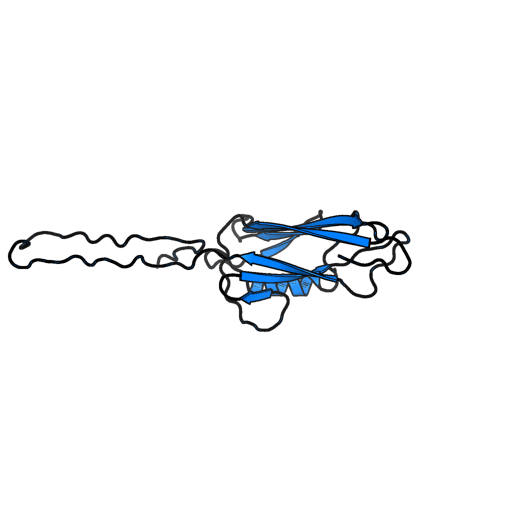. ASP A 1 131 ? -9.676 5.773 2.903 1.00 62.84 131 ASP A N 1
ATOM 936 C CA . ASP A 1 131 ? -10.413 5.398 4.095 1.00 62.84 131 ASP A CA 1
ATOM 937 C C . ASP A 1 131 ? -11.900 5.746 3.936 1.00 62.84 131 ASP A C 1
ATOM 939 O O . ASP A 1 131 ? -12.297 6.632 3.167 1.00 62.84 131 ASP A O 1
ATOM 943 N N . GLY A 1 132 ? -12.758 4.975 4.594 1.00 56.84 132 GLY A N 1
ATOM 944 C CA . GLY A 1 132 ? -14.187 5.225 4.513 1.00 56.84 132 GLY A CA 1
ATOM 945 C C . GLY A 1 132 ? -14.614 6.459 5.280 1.00 56.84 132 GLY A C 1
ATOM 946 O O . GLY A 1 132 ? -13.853 7.117 5.973 1.00 56.84 132 GLY A O 1
ATOM 947 N N . ALA A 1 133 ? -15.898 6.781 5.146 1.00 47.34 133 ALA A N 1
ATOM 948 C CA . ALA A 1 133 ? -16.462 7.897 5.881 1.00 47.34 133 ALA A CA 1
ATOM 949 C C . ALA A 1 133 ? -16.332 7.652 7.390 1.00 47.34 133 ALA A C 1
ATOM 951 O O . ALA A 1 133 ? -16.888 6.672 7.886 1.00 47.34 133 ALA A O 1
ATOM 952 N N . ASN A 1 134 ? -15.694 8.598 8.080 1.00 46.34 134 ASN A N 1
ATOM 953 C CA . ASN A 1 134 ? -15.670 8.680 9.534 1.00 46.34 134 ASN A CA 1
ATOM 954 C C . ASN A 1 134 ? -17.071 8.462 10.136 1.00 46.34 134 ASN A C 1
ATOM 956 O O . ASN A 1 134 ? -18.067 9.030 9.655 1.00 46.34 134 ASN A O 1
ATOM 960 N N . LEU A 1 135 ? -17.143 7.705 11.232 1.00 44.88 135 LEU A N 1
ATOM 961 C CA . LEU A 1 135 ? -18.365 7.507 12.010 1.00 44.88 135 LEU A CA 1
ATOM 962 C C . LEU A 1 135 ? -19.019 8.849 12.360 1.00 44.88 135 LEU A C 1
ATOM 964 O O . LEU A 1 135 ? -18.511 9.650 13.146 1.00 44.88 135 LEU A O 1
ATOM 968 N N . SER A 1 136 ? -20.207 9.080 11.806 1.00 46.25 136 SER A N 1
ATOM 969 C CA . SER A 1 136 ? -21.023 10.250 12.107 1.00 46.25 136 SER A CA 1
ATOM 970 C C . SER A 1 136 ? -22.332 9.802 12.738 1.00 46.25 136 SER A C 1
ATOM 972 O O . SER A 1 136 ? -23.118 9.063 12.139 1.00 46.25 136 SER A O 1
ATOM 974 N N . PHE A 1 137 ? -22.601 10.286 13.952 1.00 42.50 137 PHE A N 1
ATOM 975 C CA . PHE A 1 137 ? -23.963 10.276 14.468 1.00 42.50 137 PHE A CA 1
ATOM 976 C C . PHE A 1 137 ? -24.801 11.182 13.565 1.00 42.50 137 PHE A C 1
ATOM 978 O O . PHE A 1 137 ? -24.521 12.379 13.449 1.00 42.50 137 PHE A O 1
ATOM 985 N N . GLY A 1 138 ? -25.830 10.620 12.923 1.00 43.00 138 GLY A N 1
ATOM 986 C CA . GLY A 1 138 ? -26.815 11.434 12.223 1.00 43.00 138 GLY A CA 1
ATOM 987 C C . GLY A 1 138 ? -27.381 12.482 13.181 1.00 43.00 138 GLY A C 1
ATOM 988 O O . GLY A 1 138 ? -27.531 12.224 14.376 1.00 43.00 138 GLY A O 1
ATOM 989 N N . THR A 1 139 ? -27.670 13.684 12.679 1.00 39.34 139 THR A N 1
ATOM 990 C CA . THR A 1 139 ? -28.277 14.740 13.493 1.00 39.34 139 THR A CA 1
ATOM 991 C C . THR A 1 139 ? -29.615 14.226 14.026 1.00 39.34 139 THR A C 1
ATOM 993 O O . THR A 1 139 ? -30.562 14.060 13.256 1.00 39.34 139 THR A O 1
ATOM 996 N N . ASP A 1 140 ? -29.689 13.939 15.329 1.00 41.38 140 ASP A N 1
ATOM 997 C CA . ASP A 1 140 ? -30.957 13.653 15.991 1.00 41.38 140 ASP A CA 1
ATOM 998 C C . ASP A 1 140 ? -31.852 14.875 15.780 1.00 41.38 140 ASP A C 1
ATOM 1000 O O . ASP A 1 140 ? -31.516 15.988 16.189 1.00 41.38 140 ASP A O 1
ATOM 1004 N N . SER A 1 141 ? -32.983 14.690 15.099 1.00 43.53 141 SER A N 1
ATOM 1005 C CA . SER A 1 141 ? -33.966 15.770 14.958 1.00 43.53 141 SER A CA 1
ATOM 1006 C C . SER A 1 141 ? -34.645 16.103 16.293 1.00 43.53 141 SER A C 1
ATOM 1008 O O . SER A 1 141 ? -35.458 17.023 16.344 1.00 43.53 141 SER A O 1
ATOM 1010 N N . GLY A 1 142 ? -34.272 15.406 17.370 1.00 49.31 142 GLY A N 1
ATOM 1011 C CA . GLY A 1 142 ? -34.721 15.642 18.723 1.00 49.31 142 GLY A CA 1
ATOM 1012 C C . GLY A 1 142 ? -36.118 15.080 18.913 1.00 49.31 142 GLY A C 1
ATOM 1013 O O . GLY A 1 142 ? -37.059 15.384 18.177 1.00 49.31 142 GLY A O 1
ATOM 1014 N N . VAL A 1 143 ? -36.290 14.281 19.957 1.00 48.34 143 VAL A N 1
ATOM 1015 C CA . VAL A 1 143 ? -37.628 13.961 20.449 1.00 48.34 143 VAL A CA 1
ATOM 1016 C C . VAL A 1 143 ? -38.219 15.237 21.054 1.00 48.34 143 VAL A C 1
ATOM 1018 O O . VAL A 1 143 ? -37.764 15.713 22.093 1.00 48.34 143 VAL A O 1
ATOM 1021 N N . THR A 1 144 ? -39.238 15.817 20.416 1.00 50.62 144 THR A N 1
ATOM 1022 C CA . THR A 1 144 ? -40.000 16.921 21.021 1.00 50.62 144 THR A CA 1
ATOM 1023 C C . THR A 1 144 ? -41.023 16.333 21.989 1.00 50.62 144 THR A C 1
ATOM 1025 O O . THR A 1 144 ? -42.041 15.797 21.560 1.00 50.62 144 THR A O 1
ATOM 1028 N N . ILE A 1 145 ? -40.745 16.415 23.291 1.00 49.28 145 ILE A N 1
ATOM 10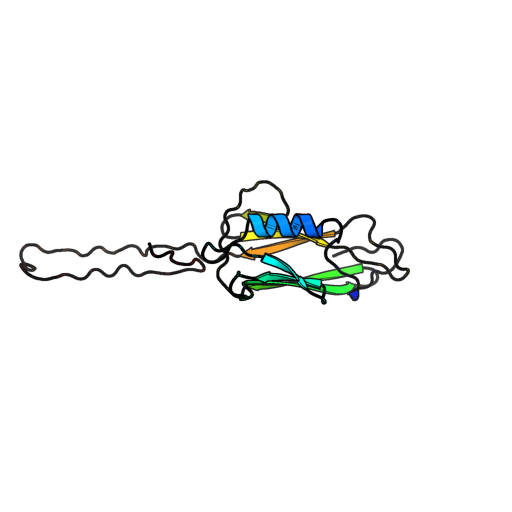29 C CA . ILE A 1 145 ? -41.671 15.978 24.344 1.00 49.28 145 ILE A CA 1
ATOM 1030 C C . ILE A 1 145 ? -42.688 17.090 24.603 1.00 49.28 145 ILE A C 1
ATOM 1032 O O . ILE A 1 145 ? -42.303 18.221 24.909 1.00 49.28 145 ILE A O 1
ATOM 1036 N N . ASN A 1 146 ? -43.983 16.780 24.514 1.00 48.69 146 ASN A N 1
ATOM 1037 C CA . ASN A 1 146 ? -45.035 17.689 24.949 1.00 48.69 146 ASN A CA 1
ATOM 1038 C C . ASN A 1 146 ? -45.548 17.248 26.325 1.00 48.69 146 ASN A C 1
ATOM 1040 O O . ASN A 1 146 ? -46.400 16.368 26.454 1.00 48.69 146 ASN A O 1
ATOM 1044 N N . GLU A 1 147 ? -45.038 17.907 27.365 1.00 47.56 147 GLU A N 1
ATOM 1045 C CA . GLU A 1 147 ? -45.316 17.596 28.774 1.00 47.56 147 GLU A CA 1
ATOM 1046 C C . GLU A 1 147 ? -46.819 17.661 29.138 1.00 47.56 147 GLU A C 1
ATOM 1048 O O . GLU A 1 147 ? -47.225 17.121 30.160 1.00 47.56 147 GLU A O 1
ATOM 1053 N N . SER A 1 148 ? -47.675 18.257 28.290 1.00 56.25 148 SER A N 1
ATOM 1054 C CA . SER A 1 148 ? -49.133 18.307 28.502 1.00 56.25 148 SER A CA 1
ATOM 1055 C C . SER A 1 148 ? -49.916 17.098 27.966 1.00 56.25 148 SER A C 1
ATOM 1057 O O . SER A 1 148 ? -51.057 16.886 28.377 1.00 56.25 148 SER A O 1
ATOM 1059 N N . THR A 1 149 ? -49.347 16.312 27.045 1.00 55.66 149 THR A N 1
ATOM 1060 C CA . THR A 1 149 ? -50.046 15.197 26.366 1.00 55.66 149 THR A CA 1
ATOM 1061 C C . THR A 1 149 ? -49.340 13.847 26.481 1.00 55.66 149 THR A C 1
ATOM 1063 O O . THR A 1 149 ? -49.951 12.812 26.192 1.00 55.66 149 THR A O 1
ATOM 1066 N N . ASP A 1 150 ? -48.077 13.850 26.909 1.00 52.19 150 ASP A N 1
ATOM 1067 C CA . ASP A 1 150 ? -47.212 12.666 26.955 1.00 52.19 150 ASP A CA 1
ATOM 1068 C C . ASP A 1 150 ? -46.941 12.159 28.381 1.00 52.19 150 ASP A C 1
ATOM 1070 O O . ASP A 1 150 ? -46.019 11.376 28.618 1.00 52.19 150 ASP A O 1
ATOM 1074 N N . GLU A 1 151 ? -47.783 12.557 29.337 1.00 41.50 151 GLU A N 1
ATOM 1075 C CA . GLU A 1 151 ? -47.740 12.065 30.713 1.00 41.50 151 GLU A CA 1
ATOM 1076 C C . GLU A 1 151 ? -47.832 10.522 30.727 1.00 41.50 151 GLU A C 1
ATOM 1078 O O . GLU A 1 151 ? -48.754 9.926 30.161 1.00 41.50 151 GLU A O 1
ATOM 1083 N N . ASN A 1 152 ? -46.855 9.862 31.363 1.00 51.84 152 ASN A N 1
ATOM 1084 C CA . ASN A 1 152 ? -46.729 8.398 31.461 1.00 51.84 152 ASN A CA 1
ATOM 1085 C C . ASN A 1 152 ? -46.463 7.619 30.150 1.00 51.84 152 ASN A C 1
ATOM 1087 O O . ASN A 1 152 ? -46.695 6.407 30.107 1.00 51.84 152 ASN A O 1
ATOM 1091 N N . LYS A 1 153 ? -45.938 8.254 29.092 1.00 45.72 153 LYS A N 1
ATOM 1092 C CA . LYS A 1 153 ? -45.503 7.546 27.872 1.00 45.72 153 LYS A CA 1
ATOM 1093 C C . LYS A 1 153 ? -43.981 7.495 27.750 1.00 45.72 153 LYS A C 1
ATOM 1095 O O . LYS A 1 153 ? -43.307 8.511 27.868 1.00 45.72 153 LYS A O 1
ATOM 1100 N N . ALA A 1 154 ? -43.443 6.310 27.462 1.00 47.47 154 ALA A N 1
ATOM 1101 C CA . ALA A 1 154 ? -42.068 6.172 26.995 1.00 47.47 154 ALA A CA 1
ATOM 1102 C C . ALA A 1 154 ? -42.006 6.656 25.539 1.00 47.47 154 ALA A C 1
ATOM 1104 O O . ALA A 1 154 ? -42.696 6.101 24.683 1.00 47.47 154 ALA A O 1
ATOM 1105 N N . ILE A 1 155 ? -41.232 7.710 25.272 1.00 51.84 155 ILE A N 1
ATOM 1106 C CA . ILE A 1 155 ? -41.000 8.200 23.911 1.00 51.84 155 ILE A CA 1
ATOM 1107 C C . ILE A 1 155 ? -39.626 7.701 23.464 1.00 51.84 155 ILE A C 1
ATOM 1109 O O . ILE A 1 155 ? -38.610 8.060 24.055 1.00 51.84 155 ILE A O 1
ATOM 1113 N N . GLU A 1 156 ? -39.606 6.836 22.453 1.00 47.91 156 GLU A N 1
ATOM 1114 C CA . GLU A 1 156 ? -38.378 6.265 21.901 1.00 47.91 156 GLU A CA 1
ATOM 1115 C C . GLU A 1 156 ? -37.794 7.216 20.849 1.00 47.91 156 GLU A C 1
ATOM 1117 O O . GLU A 1 156 ? -38.391 7.444 19.797 1.00 47.91 156 GLU A O 1
ATOM 1122 N N . GLY A 1 157 ? -36.626 7.790 21.142 1.00 44.75 157 GLY A N 1
ATOM 1123 C CA . GLY A 1 157 ? -35.793 8.455 20.145 1.00 44.75 157 GLY A CA 1
ATOM 1124 C C . GLY A 1 157 ? -34.889 7.432 19.467 1.00 44.75 157 GLY A C 1
ATOM 1125 O O . GLY A 1 157 ? -34.237 6.642 20.149 1.00 44.75 157 GLY A O 1
ATOM 1126 N N . GLN A 1 158 ? -34.838 7.437 18.137 1.00 48.34 158 GLN A N 1
ATOM 1127 C CA . GLN A 1 158 ? -33.830 6.694 17.384 1.00 48.34 158 GLN A CA 1
ATOM 1128 C C . GLN A 1 158 ? -32.846 7.676 16.767 1.00 48.34 158 GLN A C 1
ATOM 1130 O O . GLN A 1 158 ? -33.222 8.500 15.937 1.00 48.34 158 GLN A O 1
ATOM 1135 N N . ILE A 1 159 ? -31.579 7.546 17.157 1.00 46.31 159 ILE A N 1
ATOM 1136 C CA . ILE A 1 159 ? -30.464 8.192 16.472 1.00 46.31 159 ILE A CA 1
ATOM 1137 C C . ILE A 1 159 ? -30.110 7.280 15.288 1.00 46.31 159 ILE A C 1
ATOM 1139 O O . ILE A 1 159 ? -29.679 6.147 15.525 1.00 46.31 159 ILE A O 1
ATOM 1143 N N . PRO A 1 160 ? -30.316 7.698 14.024 1.00 43.53 160 PRO A N 1
ATOM 1144 C CA . PRO A 1 160 ? -29.850 6.915 12.890 1.00 43.53 160 PRO A CA 1
ATOM 1145 C C . PRO A 1 160 ? -28.319 6.869 12.920 1.00 43.53 160 PRO A C 1
ATOM 1147 O O . PRO A 1 160 ? -27.646 7.902 12.931 1.00 43.53 160 PRO A O 1
ATOM 1150 N N . LEU A 1 161 ? -27.781 5.654 12.956 1.00 42.59 161 LEU A N 1
ATOM 1151 C CA . LEU A 1 161 ? -26.352 5.381 13.008 1.00 42.59 161 LEU A CA 1
ATOM 1152 C C . LEU A 1 161 ? -25.871 4.975 11.615 1.00 42.59 161 LEU A C 1
ATOM 1154 O O . LEU A 1 161 ? -26.381 4.008 11.049 1.00 42.59 161 LEU A O 1
ATOM 1158 N N . ASN A 1 162 ? -24.911 5.716 11.063 1.00 44.97 162 ASN A N 1
ATOM 1159 C CA . ASN A 1 162 ? -24.216 5.336 9.839 1.00 44.97 162 ASN A CA 1
ATOM 1160 C C . ASN A 1 162 ? -22.793 4.922 10.208 1.00 44.97 162 ASN A C 1
ATOM 1162 O O . ASN A 1 162 ? -22.027 5.745 10.700 1.00 44.97 162 ASN A O 1
ATOM 1166 N N . VAL A 1 163 ? -22.485 3.643 10.010 1.00 46.34 163 VAL A N 1
ATOM 1167 C CA . VAL A 1 163 ? -21.270 3.030 10.554 1.00 46.34 163 VAL A CA 1
ATOM 1168 C C . VAL A 1 163 ? -20.015 3.248 9.709 1.00 46.34 163 VAL A C 1
ATOM 1170 O O . VAL A 1 163 ? -18.945 2.872 10.147 1.00 46.34 163 VAL A O 1
ATOM 1173 N N . GLY A 1 164 ? -20.111 3.888 8.538 1.00 48.16 164 GLY A N 1
ATOM 1174 C CA . GLY A 1 164 ? -18.912 4.194 7.750 1.00 48.16 164 GLY A CA 1
ATOM 1175 C C . GLY A 1 164 ? -18.067 2.956 7.414 1.00 48.16 164 GLY A C 1
ATOM 1176 O O . GLY A 1 164 ? -18.606 1.847 7.352 1.00 48.16 164 GLY A O 1
ATOM 1177 N N . SER A 1 165 ? -16.763 3.154 7.183 1.00 48.16 165 SER A N 1
ATOM 1178 C CA . SER A 1 165 ? -15.790 2.048 7.173 1.00 48.16 165 SER A CA 1
ATOM 1179 C C . SER A 1 165 ? -15.099 1.863 8.523 1.00 48.16 165 SER A C 1
ATOM 1181 O O . SER A 1 165 ? -14.217 1.022 8.574 1.00 48.16 165 SER A O 1
ATOM 1183 N N . ASP A 1 166 ? -15.484 2.563 9.595 1.00 47.09 166 ASP A N 1
ATOM 1184 C CA . ASP A 1 166 ? -14.870 2.379 10.919 1.00 47.09 166 ASP A CA 1
ATOM 1185 C C . ASP A 1 166 ? -15.697 1.393 11.759 1.00 47.09 166 ASP A C 1
ATOM 1187 O O . ASP A 1 166 ? -16.927 1.327 11.663 1.00 47.09 166 ASP A O 1
ATOM 1191 N N . GLU A 1 167 ? -15.049 0.628 12.638 1.00 50.81 167 GLU A N 1
ATOM 1192 C CA . GLU A 1 167 ? -15.781 -0.216 13.585 1.00 50.81 167 GLU A CA 1
ATOM 1193 C C . GLU A 1 167 ? -16.293 0.575 14.798 1.00 50.81 167 GLU A C 1
ATOM 1195 O O . GLU A 1 167 ? -15.619 1.433 15.370 1.00 50.81 167 GLU A O 1
ATOM 1200 N N . ILE A 1 168 ? -17.502 0.230 15.258 1.00 47.31 168 ILE A N 1
ATOM 1201 C CA . ILE A 1 168 ? -18.012 0.708 16.545 1.00 47.31 168 ILE A CA 1
ATOM 1202 C C . ILE A 1 168 ? -17.347 -0.114 17.652 1.00 47.31 168 ILE A C 1
ATOM 1204 O O . ILE A 1 168 ? -17.766 -1.239 17.933 1.00 47.31 168 ILE A O 1
ATOM 1208 N N . ALA A 1 169 ? -16.365 0.458 18.344 1.00 41.84 169 ALA A N 1
ATOM 1209 C CA . ALA A 1 169 ? -15.900 -0.112 19.603 1.00 41.84 169 ALA A CA 1
ATOM 1210 C C . ALA A 1 169 ? -17.035 -0.038 20.648 1.00 41.84 169 ALA A C 1
ATOM 1212 O O . ALA A 1 169 ? -17.374 1.044 21.134 1.00 41.84 169 ALA A O 1
ATOM 1213 N N . SER A 1 170 ? -17.659 -1.170 20.997 1.00 42.34 170 SER A N 1
ATOM 1214 C CA . SER A 1 170 ? -18.562 -1.225 22.156 1.00 42.34 170 SER A CA 1
ATOM 1215 C C . SER A 1 170 ? -17.751 -1.363 23.448 1.00 42.34 170 SER A C 1
ATOM 1217 O O . SER A 1 170 ? -16.885 -2.232 23.521 1.00 42.34 170 SER A O 1
ATOM 1219 N N . ILE A 1 171 ? -18.066 -0.524 24.443 1.00 35.88 171 ILE A N 1
ATOM 1220 C CA . ILE A 1 171 ? -17.501 -0.497 25.812 1.00 35.88 171 ILE A CA 1
ATOM 1221 C C . ILE A 1 171 ? -17.573 -1.850 26.528 1.00 35.88 171 ILE A C 1
ATOM 1223 O O . ILE A 1 171 ? -18.659 -2.474 26.493 1.00 35.88 171 ILE A O 1
#

Secondary structure (DSSP, 8-state):
-BPPSSSPBPGGG-EE-TTTHHHHHHHHHHHEEETTEEPEEEE-TTS-EEEE-TTS-EEEEEEEEEEEETTEEEEEEEEEE-S--EE-----SSSEEEETTEEEEEEEEE-BBSSSPBPSSPEEEEEEEE-----EE---------TTT-TT--------EE-TTS-----